Protein AF-A0A2A4RXQ5-F1 (afdb_monomer)

Mean predicted aligned error: 6.88 Å

Nearest PDB structures (foldseek):
  1wxf-assembly1_A  TM=5.936E-01  e=4.152E-01  Escherichia coli
  6wxx-assembly2_C  TM=5.477E-01  e=9.163E-01  Treponema succinifaciens DSM 2489
  5wp0-assembly1_A  TM=6.480E-01  e=1.117E+00  Aliivibrio fischeri ES114
  6xl1-assembly1_B  TM=5.651E-01  e=2.022E+00  Treponema succinifaciens DSM 2489
  5wp0-assembly1_B  TM=4.027E-01  e=8.030E-01  Aliivibrio fischeri ES114

Foldseek 3Di:
DFQCLLVVCVVVVVVDDDDDDDDDDDDDAPDWDQDPVRATEGEDEDELADAQVRLQVLLVSQNVCSVVCVVVVHRGYAYAYEHQAAPCHPVDDRDHPNNVVRHDPPRRYAHQQRRQCVVVVHSCRSVVVVVVVVVVCVVCVVVVVVVVPPD

Sequence (151 aa):
MRSLTTSELGLILPGVGSPGPREQIQEKDDVFFTSVEGIENHVEIKTPKPNYDQARSSKRRILRIHAVRHAAGVNQLEVFVGMPYNPNGLLGEYQWPTTKYFLDLGRDIKVGREFWNHIGNSADTYDEILECFMTVASNRRSELVALLGGV

pLDDT: mean 87.16, std 12.58, range [35.56, 98.06]

Solvent-accessible surface area (backbone atoms only — not comparable to full-atom values): 8933 Å² total; per-residue (Å²): 130,83,56,62,67,63,56,49,48,65,65,49,57,80,73,56,74,80,85,71,91,85,78,93,82,86,85,81,64,76,43,74,51,66,46,98,88,66,34,38,37,42,27,43,74,47,71,67,78,55,50,58,69,55,29,48,48,51,40,49,50,39,53,49,51,52,53,54,40,43,76,70,71,51,82,55,60,48,50,33,33,33,16,82,44,48,88,57,53,92,80,49,76,87,72,62,73,45,41,69,79,55,42,50,80,82,63,39,32,30,50,18,55,60,28,38,17,60,78,59,75,33,98,51,41,38,57,58,53,47,49,50,53,51,52,54,49,63,78,39,39,72,60,55,50,52,68,75,52,76,120

Secondary structure (DSSP, 8-state):
---HHHHHHHHHGGG--S-----------SEEEE-TTS-EEEEEE--SS--HHHHHHHHHHHHHHHHHHHHTT---EEEEEEESS-TTGGGS----TTGGGT--BTTTEEETHHHHHHHHTSSSHHHHHHHHHHHHHHHTHHHHHHHHT--

Radius of gyration: 19.14 Å; Cα contacts (8 Å, |Δi|>4): 155; chains: 1; bounding box: 55×28×56 Å

Structure (mmCIF, N/CA/C/O backbone):
data_AF-A0A2A4RXQ5-F1
#
_entry.id   AF-A0A2A4RXQ5-F1
#
loop_
_atom_site.group_PDB
_atom_site.id
_atom_site.type_symbol
_atom_site.label_atom_id
_atom_site.label_alt_id
_atom_site.label_comp_id
_atom_site.label_asym_id
_atom_site.label_entity_id
_atom_site.label_seq_id
_atom_site.pdbx_PDB_ins_code
_atom_site.Cartn_x
_atom_site.Cartn_y
_atom_site.Cartn_z
_atom_site.occupancy
_atom_site.B_iso_or_equiv
_atom_site.auth_seq_id
_atom_site.auth_comp_id
_atom_site.auth_asym_id
_atom_site.auth_atom_id
_atom_site.pdbx_PDB_model_num
ATOM 1 N N . MET A 1 1 ? -18.816 -2.272 -0.591 1.00 35.56 1 MET A N 1
ATOM 2 C CA . MET A 1 1 ? -18.428 -3.430 0.244 1.00 35.56 1 MET A CA 1
ATOM 3 C C . MET A 1 1 ? -17.930 -2.858 1.56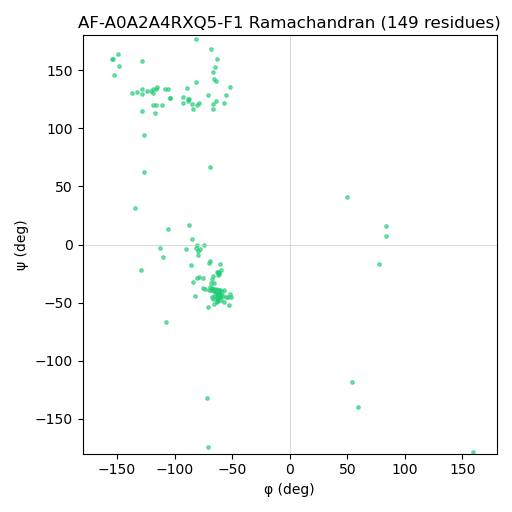7 1.00 35.56 1 MET A C 1
ATOM 5 O O . MET A 1 1 ? -17.022 -2.044 1.524 1.00 35.56 1 MET A O 1
ATOM 9 N N . ARG A 1 2 ? -18.586 -3.107 2.712 1.00 37.75 2 ARG A N 1
ATOM 10 C CA . ARG A 1 2 ? -18.109 -2.561 4.002 1.00 37.75 2 ARG A CA 1
ATOM 11 C C . ARG A 1 2 ? -16.770 -3.225 4.327 1.00 37.75 2 ARG A C 1
ATOM 13 O O . ARG A 1 2 ? -16.730 -4.449 4.411 1.00 37.75 2 ARG A O 1
ATOM 20 N N . SER A 1 3 ? -15.704 -2.442 4.477 1.00 43.25 3 SER A N 1
ATOM 21 C CA . SER A 1 3 ? -14.417 -2.957 4.948 1.00 43.25 3 SER A CA 1
ATOM 22 C C . SER A 1 3 ? -14.619 -3.621 6.316 1.00 43.25 3 SER A C 1
ATOM 24 O O . SER A 1 3 ? -15.153 -3.008 7.245 1.00 43.25 3 SER A O 1
ATOM 26 N N . LEU A 1 4 ? -14.274 -4.907 6.413 1.00 51.97 4 LEU A N 1
ATOM 27 C CA . LEU A 1 4 ? -14.547 -5.767 7.571 1.00 51.97 4 LEU A CA 1
ATOM 28 C C . LEU A 1 4 ? -13.909 -5.245 8.872 1.00 51.97 4 LEU A C 1
ATOM 30 O O . LEU A 1 4 ? -14.437 -5.526 9.943 1.00 51.97 4 LEU A O 1
ATOM 34 N N . THR A 1 5 ? -12.867 -4.410 8.808 1.00 56.06 5 THR A N 1
ATOM 35 C CA . THR A 1 5 ? -12.224 -3.805 9.990 1.00 56.06 5 THR A CA 1
ATOM 36 C C . THR A 1 5 ? -13.136 -2.840 10.751 1.00 56.06 5 THR A C 1
ATOM 38 O O . THR A 1 5 ? -13.081 -2.788 11.979 1.00 56.06 5 THR A O 1
ATOM 41 N N . THR A 1 6 ? -14.040 -2.119 10.080 1.00 55.81 6 THR A N 1
ATOM 42 C CA . THR A 1 6 ? -15.039 -1.282 10.774 1.00 55.81 6 THR A CA 1
ATOM 43 C C . THR A 1 6 ? -16.074 -2.142 11.502 1.00 55.81 6 THR A C 1
ATOM 45 O O . THR A 1 6 ? -16.506 -1.806 12.603 1.00 55.81 6 THR A O 1
ATOM 48 N N . SER A 1 7 ? -16.455 -3.279 10.915 1.00 61.81 7 SER A N 1
ATOM 49 C CA . SER A 1 7 ? -17.357 -4.240 11.556 1.00 61.81 7 SER A CA 1
ATOM 50 C C . SER A 1 7 ? -16.690 -4.956 12.734 1.00 61.81 7 SER A C 1
ATOM 52 O O . SER A 1 7 ? -17.324 -5.109 13.772 1.00 61.81 7 SER A O 1
ATOM 54 N N . GLU A 1 8 ? -15.411 -5.318 12.618 1.00 64.81 8 GLU A N 1
ATOM 55 C CA . GLU A 1 8 ? -14.612 -5.900 13.705 1.00 64.81 8 GLU A CA 1
ATOM 56 C C . GLU A 1 8 ? -14.446 -4.923 14.880 1.00 64.81 8 GLU A C 1
ATOM 58 O O . GLU A 1 8 ? -14.648 -5.312 16.029 1.00 64.81 8 GLU A O 1
ATOM 63 N N . LEU A 1 9 ? -14.173 -3.636 14.622 1.00 66.00 9 LEU A N 1
ATOM 64 C CA . LEU A 1 9 ? -14.164 -2.613 15.676 1.00 66.00 9 LEU A CA 1
ATOM 65 C C . LEU A 1 9 ? -15.524 -2.516 16.381 1.00 66.00 9 LEU A C 1
ATOM 67 O O . LEU A 1 9 ? -15.571 -2.456 17.608 1.00 66.00 9 LEU A O 1
ATOM 71 N N . GLY A 1 10 ? -16.625 -2.584 15.629 1.00 65.38 10 GLY A N 1
ATOM 72 C CA . GLY A 1 10 ? -17.977 -2.633 16.187 1.00 65.38 10 GLY A CA 1
ATOM 73 C C . GLY A 1 10 ? -18.254 -3.855 17.076 1.00 65.38 10 GLY A C 1
ATOM 74 O O . GLY A 1 10 ? -19.115 -3.770 17.947 1.00 65.38 10 GLY A O 1
ATOM 75 N N . LEU A 1 11 ? -17.524 -4.963 16.902 1.00 68.00 11 LEU A N 1
ATOM 76 C CA . LEU A 1 11 ? -17.601 -6.148 17.770 1.00 68.00 11 LEU A CA 1
ATOM 77 C C . LEU A 1 11 ? -16.722 -6.021 19.021 1.00 68.00 11 LEU A C 1
ATOM 79 O O . LEU A 1 11 ? -17.069 -6.557 20.071 1.00 68.00 11 LEU A O 1
ATOM 83 N N . ILE A 1 12 ? -15.591 -5.321 18.918 1.00 70.88 12 ILE A N 1
ATOM 84 C CA . ILE A 1 12 ? -14.617 -5.183 20.009 1.00 70.88 12 ILE A CA 1
ATOM 85 C C . ILE A 1 12 ? -15.030 -4.077 20.985 1.00 70.88 12 ILE A C 1
ATOM 87 O O . ILE A 1 12 ? -14.972 -4.275 22.197 1.00 70.88 12 ILE A O 1
ATOM 91 N N . LEU A 1 13 ? -15.469 -2.922 20.473 1.00 70.69 13 LEU A N 1
ATOM 92 C CA . LEU A 1 13 ? -15.783 -1.737 21.278 1.00 70.69 13 LEU A CA 1
ATOM 93 C C . LEU A 1 13 ? -16.844 -1.974 22.375 1.00 70.69 13 LEU A C 1
ATOM 95 O O . LEU A 1 13 ? -16.634 -1.470 23.478 1.00 70.69 13 LEU A O 1
ATOM 99 N N . PRO A 1 14 ? -17.922 -2.759 22.161 1.00 72.56 14 PRO A N 1
ATOM 100 C CA . PRO A 1 14 ? -18.907 -3.047 23.209 1.00 72.56 14 PRO A CA 1
ATOM 101 C C . PRO A 1 14 ? -18.349 -3.821 24.412 1.00 72.56 14 PRO A C 1
ATOM 103 O O . PRO A 1 14 ? -18.930 -3.760 25.492 1.00 72.56 14 PRO A O 1
ATOM 106 N N . GLY A 1 15 ? -17.250 -4.565 24.234 1.00 67.81 15 GLY A N 1
ATOM 107 C CA . GLY A 1 15 ? -16.602 -5.346 25.294 1.00 67.81 15 GLY A CA 1
ATOM 108 C C . GLY A 1 15 ? -15.521 -4.582 26.063 1.00 67.81 15 GLY A C 1
ATOM 109 O O . GLY A 1 15 ? -14.948 -5.119 27.012 1.00 67.81 15 GLY A O 1
ATOM 110 N N . VAL A 1 16 ? -15.213 -3.346 25.662 1.00 73.44 16 VAL A N 1
ATOM 111 C CA . VAL A 1 16 ? -14.223 -2.514 26.348 1.00 73.44 16 VAL A CA 1
ATOM 112 C C . VAL A 1 16 ? -14.872 -1.911 27.594 1.00 73.44 16 VAL A C 1
ATOM 114 O O . VAL A 1 16 ? -15.884 -1.226 27.502 1.00 73.44 16 VAL A O 1
ATOM 117 N N . GLY A 1 17 ? -14.287 -2.181 28.765 1.00 73.69 17 GLY A N 1
ATOM 118 C CA . GLY A 1 17 ? -14.681 -1.557 30.030 1.00 73.69 17 GLY A CA 1
ATOM 119 C C . GLY A 1 17 ? -14.259 -0.083 30.099 1.00 73.69 17 GLY A C 1
ATOM 120 O O . GLY A 1 17 ? -14.460 0.696 29.172 1.00 73.69 17 GLY A O 1
ATOM 121 N N . SER A 1 18 ? -13.634 0.328 31.202 1.00 74.56 18 SER A N 1
ATOM 122 C CA . SER A 1 18 ? -13.115 1.695 31.317 1.00 74.56 18 SER A CA 1
ATOM 123 C C . SER A 1 18 ? -11.972 1.951 30.320 1.00 74.56 18 SER A C 1
ATOM 125 O O . SER A 1 18 ? -11.134 1.066 30.126 1.00 74.56 18 SER A O 1
ATOM 127 N N . PRO A 1 19 ? -11.877 3.155 29.721 1.00 72.19 19 PRO A N 1
ATOM 128 C CA . PRO A 1 19 ? -10.750 3.509 28.866 1.00 72.19 19 PRO A CA 1
ATOM 129 C C . PRO A 1 19 ? -9.426 3.336 29.618 1.00 72.19 19 PRO A C 1
ATOM 131 O O . PRO A 1 19 ? -9.262 3.859 30.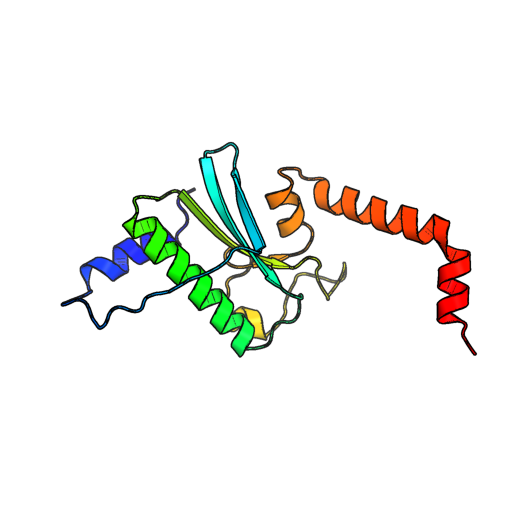721 1.00 72.19 19 PRO A O 1
ATOM 134 N N . GLY A 1 20 ? -8.484 2.609 29.015 1.00 75.44 20 GLY A N 1
ATOM 135 C CA . GLY A 1 20 ? -7.107 2.540 29.499 1.00 75.44 20 GLY A CA 1
ATOM 136 C C . GLY A 1 20 ? -6.339 3.854 29.279 1.00 75.44 20 GLY A C 1
ATOM 137 O O . GLY A 1 20 ? -6.909 4.850 28.820 1.00 75.44 20 GLY A O 1
ATOM 138 N N . PRO A 1 21 ? -5.026 3.867 29.576 1.00 79.00 21 PRO A N 1
ATOM 139 C CA . PRO A 1 21 ? -4.158 5.002 29.280 1.00 79.00 21 PRO A CA 1
ATOM 140 C C . PRO A 1 21 ? -4.270 5.437 27.813 1.00 79.00 21 PRO A C 1
ATOM 142 O O . PRO A 1 21 ? -4.270 4.602 26.907 1.00 79.00 21 PRO A O 1
ATOM 145 N N . ARG A 1 22 ? -4.360 6.750 27.579 1.00 80.19 22 ARG A N 1
ATOM 146 C CA . ARG A 1 22 ? -4.381 7.325 26.229 1.00 80.19 22 ARG A CA 1
ATOM 147 C C . ARG A 1 22 ? -2.959 7.606 25.764 1.00 80.19 22 ARG A C 1
ATOM 149 O O . ARG A 1 22 ? -2.174 8.202 26.494 1.00 80.19 22 ARG A O 1
ATOM 156 N N . GLU A 1 23 ? -2.667 7.224 24.530 1.00 81.56 23 GLU A N 1
ATOM 157 C CA . GLU A 1 23 ? -1.430 7.560 23.831 1.00 81.56 23 GLU A CA 1
ATOM 158 C C . GLU A 1 23 ? -1.749 8.627 22.776 1.00 81.56 23 GLU A C 1
ATO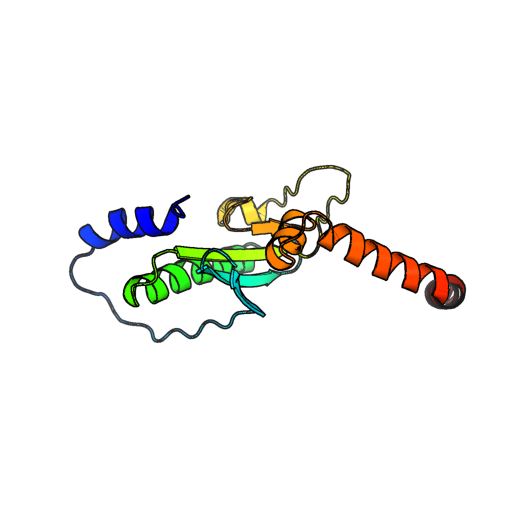M 160 O O . GLU A 1 23 ? -2.736 8.500 22.048 1.00 81.56 23 GLU A O 1
ATOM 165 N N . GLN A 1 24 ? -0.938 9.686 22.691 1.00 81.81 24 GLN A N 1
ATOM 166 C CA . GLN A 1 24 ? -0.957 10.547 21.510 1.00 81.81 24 GLN A CA 1
ATOM 167 C C . GLN A 1 24 ? -0.133 9.877 20.421 1.00 81.81 24 GLN A C 1
ATOM 169 O O . GLN A 1 24 ? 1.054 9.620 20.603 1.00 81.81 24 GLN A O 1
ATOM 174 N N . ILE A 1 25 ? -0.779 9.591 19.298 1.00 81.75 25 ILE A N 1
ATOM 175 C CA . ILE A 1 25 ? -0.174 8.876 18.183 1.00 81.75 25 ILE A CA 1
ATOM 176 C C . ILE A 1 25 ? -0.200 9.803 16.976 1.00 81.75 25 ILE A C 1
ATOM 178 O O . ILE A 1 25 ? -1.229 10.408 16.674 1.00 81.75 25 ILE A O 1
ATOM 182 N N . GLN A 1 26 ? 0.924 9.882 16.275 1.00 85.38 26 GLN A N 1
ATOM 183 C CA . GLN A 1 26 ?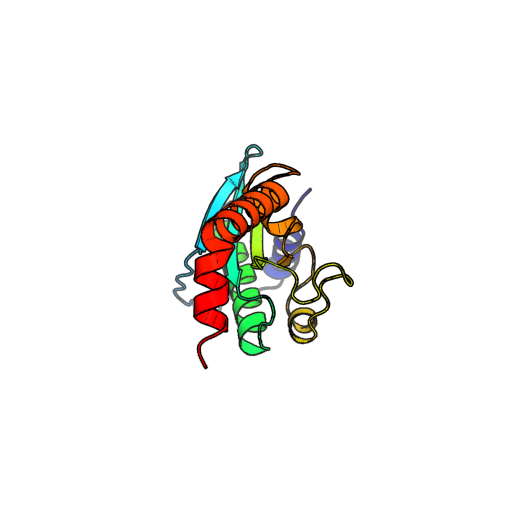 1.010 10.505 14.965 1.00 85.38 26 GLN A CA 1
ATOM 184 C C . GLN A 1 26 ? 1.451 9.440 13.963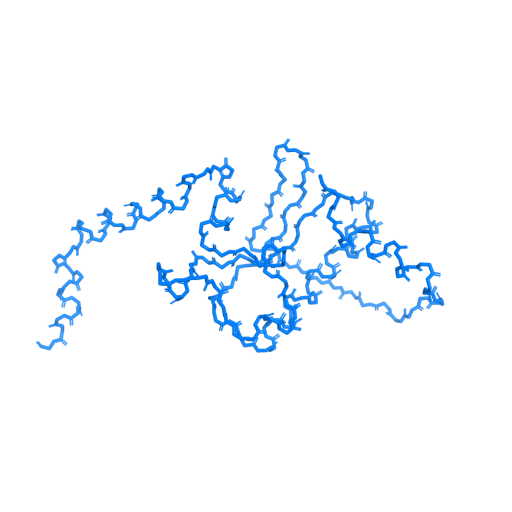 1.00 85.38 26 GLN A C 1
ATOM 186 O O . GLN A 1 26 ? 2.519 8.854 14.110 1.00 85.38 26 GLN A O 1
ATOM 191 N N . GLU A 1 27 ? 0.619 9.192 12.956 1.00 88.56 27 GLU A N 1
ATOM 192 C CA . GLU A 1 27 ? 0.939 8.326 11.822 1.00 88.56 27 GLU A CA 1
ATOM 193 C C . GLU A 1 27 ? 0.961 9.205 10.567 1.00 88.56 27 GLU A C 1
ATOM 195 O O . GLU A 1 27 ? 0.087 10.055 10.386 1.00 88.56 27 GLU A O 1
ATOM 200 N N . LYS A 1 28 ? 1.972 9.031 9.714 1.00 90.50 28 LYS A N 1
ATOM 201 C CA . LYS A 1 28 ? 2.087 9.738 8.433 1.00 90.50 28 LYS A CA 1
ATOM 202 C C . LYS A 1 28 ? 1.833 8.757 7.298 1.00 90.50 28 LYS A C 1
ATOM 204 O O . LYS A 1 28 ? 2.366 7.648 7.331 1.00 90.50 28 LYS A O 1
ATOM 209 N N . ASP A 1 29 ? 1.017 9.149 6.328 1.00 95.56 29 ASP A N 1
ATOM 210 C CA . ASP A 1 29 ? 0.825 8.418 5.075 1.00 95.56 29 ASP A CA 1
ATOM 211 C C . ASP A 1 29 ? 1.942 8.739 4.080 1.00 95.56 29 ASP A C 1
ATOM 213 O O . ASP A 1 29 ? 2.356 9.895 3.951 1.00 95.56 29 ASP A O 1
ATOM 217 N N . ASP A 1 30 ? 2.406 7.715 3.364 1.00 97.50 30 ASP A N 1
ATOM 218 C CA . ASP A 1 30 ? 3.233 7.917 2.173 1.00 97.50 30 ASP A CA 1
ATOM 219 C C . ASP A 1 30 ? 2.352 8.384 1.012 1.00 97.50 30 ASP A C 1
ATOM 221 O O . ASP A 1 30 ? 2.745 9.257 0.239 1.00 97.50 30 ASP A O 1
ATOM 225 N N . VAL A 1 31 ? 1.132 7.840 0.929 1.00 96.94 31 VAL A N 1
ATOM 226 C CA . VAL A 1 31 ? 0.093 8.276 -0.006 1.00 96.94 31 VAL A CA 1
ATOM 227 C C . VAL A 1 31 ? -1.247 8.340 0.720 1.00 96.94 31 VAL A C 1
ATOM 229 O O . VAL A 1 31 ? -1.652 7.383 1.379 1.00 96.94 31 VAL A O 1
ATOM 232 N N . PHE A 1 32 ? -1.941 9.465 0.562 1.00 96.94 32 PHE A N 1
ATOM 233 C CA . PHE A 1 32 ? -3.321 9.646 0.993 1.00 96.94 32 PHE A CA 1
ATOM 234 C C . PHE A 1 32 ? -4.149 10.188 -0.168 1.00 96.94 32 PHE A C 1
ATOM 236 O O . PHE A 1 32 ? -3.730 11.137 -0.834 1.00 96.94 32 PHE A O 1
ATOM 243 N N . PHE A 1 33 ? -5.321 9.604 -0.399 1.00 96.62 33 PHE A N 1
ATOM 244 C CA . PHE A 1 33 ? -6.286 10.108 -1.374 1.00 96.62 33 PHE A CA 1
ATOM 245 C C . PHE A 1 33 ? -7.709 9.678 -1.016 1.00 96.62 33 PHE A C 1
ATOM 247 O O . PHE A 1 33 ? -7.919 8.705 -0.296 1.00 96.62 33 PHE A O 1
ATOM 254 N N . THR A 1 34 ? -8.695 10.389 -1.555 1.00 96.44 34 THR A N 1
ATOM 255 C CA . THR A 1 34 ? -10.097 9.966 -1.528 1.00 96.44 34 THR A CA 1
ATOM 256 C C . THR A 1 34 ? -10.459 9.447 -2.914 1.00 96.44 34 THR A C 1
ATOM 258 O O . THR A 1 34 ? -10.230 10.147 -3.902 1.00 96.44 34 THR A O 1
ATOM 261 N N . SER A 1 35 ? -10.984 8.223 -3.000 1.00 95.56 35 SER A N 1
ATOM 262 C CA . SER A 1 35 ? -11.413 7.644 -4.276 1.00 95.56 35 SER A CA 1
ATOM 263 C C . SER A 1 35 ? -12.639 8.375 -4.835 1.00 95.56 35 SER A C 1
ATOM 265 O O . SER A 1 35 ? -13.298 9.149 -4.134 1.00 95.56 35 SER A O 1
ATOM 267 N N . VAL A 1 36 ? -12.982 8.108 -6.096 1.00 94.38 36 VAL A N 1
ATOM 268 C CA . VAL A 1 36 ? -14.175 8.693 -6.733 1.00 94.38 36 VAL A CA 1
ATOM 269 C C . VAL A 1 36 ? -15.478 8.269 -6.042 1.00 94.38 36 VAL A C 1
ATOM 271 O O . VAL A 1 36 ? -16.464 8.998 -6.081 1.00 94.38 36 VAL A O 1
ATOM 274 N N . GLU A 1 37 ? -15.472 7.131 -5.346 1.00 94.00 37 GLU A N 1
ATOM 275 C CA . GLU A 1 37 ? -16.566 6.633 -4.506 1.00 94.00 37 GLU A CA 1
ATOM 276 C C . GLU A 1 37 ? -16.606 7.278 -3.109 1.00 94.00 37 GLU A C 1
ATOM 278 O O . GLU A 1 37 ? -17.482 6.950 -2.310 1.00 94.00 37 GLU A O 1
ATOM 283 N N . GLY A 1 38 ? -15.674 8.182 -2.793 1.00 95.00 38 GLY A N 1
ATOM 284 C CA . GLY A 1 38 ? -15.596 8.849 -1.493 1.00 95.00 38 GLY A CA 1
ATOM 285 C C . GLY A 1 38 ? -14.873 8.045 -0.407 1.00 95.00 38 GLY A C 1
ATOM 286 O O . GLY A 1 38 ? -15.018 8.366 0.772 1.00 95.00 38 GLY A O 1
ATOM 287 N N . ILE A 1 39 ? -14.106 7.011 -0.770 1.00 95.50 39 ILE A N 1
ATOM 288 C CA . ILE A 1 39 ? -13.394 6.153 0.189 1.00 95.50 39 ILE A CA 1
ATOM 289 C C . ILE A 1 39 ? -12.024 6.762 0.504 1.00 95.50 39 ILE A C 1
ATOM 291 O O . ILE A 1 39 ? -11.228 7.010 -0.403 1.00 95.50 39 ILE A O 1
ATOM 295 N N . GLU A 1 40 ? -11.722 6.985 1.785 1.00 96.75 40 GLU A N 1
ATOM 296 C CA . GLU A 1 40 ? -10.382 7.416 2.207 1.00 96.75 40 GLU A CA 1
ATOM 297 C C . GLU A 1 40 ? -9.379 6.270 2.062 1.00 96.75 40 GLU A C 1
ATOM 299 O O . GLU A 1 40 ? -9.602 5.176 2.569 1.00 96.75 40 GLU A O 1
ATOM 304 N N . ASN A 1 41 ? -8.258 6.516 1.396 1.00 97.12 41 ASN A N 1
ATOM 305 C CA . ASN A 1 41 ? -7.193 5.544 1.192 1.00 97.12 41 ASN A CA 1
ATOM 306 C C . ASN A 1 41 ? -5.927 6.026 1.900 1.00 97.12 41 ASN A C 1
ATOM 308 O O . ASN A 1 41 ? -5.402 7.092 1.581 1.00 97.12 41 ASN A O 1
ATOM 312 N N . HIS A 1 42 ? -5.439 5.228 2.845 1.00 97.56 42 HIS A N 1
ATOM 313 C CA . HIS A 1 42 ? -4.256 5.501 3.658 1.00 97.56 42 HIS A CA 1
ATOM 314 C C . HIS A 1 42 ? -3.184 4.448 3.383 1.00 97.56 42 HIS A C 1
ATOM 316 O O . HIS A 1 42 ? -3.357 3.274 3.725 1.00 97.56 42 HIS A O 1
ATOM 322 N N . VAL A 1 43 ? -2.066 4.856 2.785 1.00 98.06 43 VAL A N 1
ATOM 323 C CA . VAL A 1 43 ? -1.059 3.918 2.281 1.00 98.06 43 VAL A CA 1
ATOM 324 C C . VAL A 1 43 ? 0.297 4.138 2.938 1.00 98.06 43 VAL A C 1
ATOM 326 O O . VAL A 1 43 ? 0.819 5.254 2.986 1.00 98.06 43 VAL A O 1
ATOM 329 N N . GLU A 1 44 ? 0.892 3.038 3.396 1.00 97.94 44 GLU A N 1
ATOM 330 C CA . GLU A 1 44 ? 2.321 2.939 3.709 1.00 97.94 44 GLU A CA 1
ATOM 331 C C . GLU A 1 44 ? 3.023 2.158 2.590 1.00 97.94 44 GLU A C 1
ATOM 333 O O . GLU A 1 44 ? 2.621 1.039 2.274 1.00 97.94 44 GLU A O 1
ATOM 338 N N . ILE A 1 45 ? 4.077 2.707 1.992 1.00 97.31 45 ILE A N 1
ATOM 339 C CA . ILE A 1 45 ? 4.857 2.019 0.962 1.00 97.31 45 ILE A CA 1
ATOM 340 C C . ILE A 1 45 ? 6.028 1.290 1.624 1.00 97.31 45 ILE A C 1
ATOM 342 O O . ILE A 1 45 ? 6.834 1.871 2.354 1.00 97.31 45 ILE A O 1
ATOM 346 N N . LYS A 1 46 ? 6.157 -0.010 1.344 1.00 94.62 46 LYS A N 1
ATOM 347 C CA . LYS A 1 46 ? 7.255 -0.846 1.849 1.00 94.62 46 LYS A CA 1
ATOM 348 C C . LYS A 1 46 ? 7.956 -1.608 0.739 1.00 94.62 46 LYS A C 1
ATOM 350 O O . LYS A 1 46 ? 7.404 -1.887 -0.323 1.00 94.62 46 LYS A O 1
ATOM 355 N N . THR A 1 47 ? 9.197 -1.998 1.022 1.00 92.31 47 THR A N 1
ATOM 356 C CA . THR A 1 47 ? 9.895 -2.975 0.190 1.00 92.31 47 THR A CA 1
ATOM 357 C C . THR A 1 47 ? 9.192 -4.337 0.273 1.00 92.31 47 THR A C 1
ATOM 359 O O . THR A 1 47 ? 8.585 -4.656 1.299 1.00 92.31 47 THR A O 1
ATOM 362 N N . PRO A 1 48 ? 9.285 -5.189 -0.764 1.00 90.00 48 PRO A N 1
ATOM 363 C CA . PRO A 1 48 ? 8.437 -6.379 -0.837 1.00 90.00 48 PRO A CA 1
ATOM 364 C C . PRO A 1 48 ? 8.815 -7.525 0.107 1.00 90.00 48 PRO A C 1
ATOM 366 O O . PRO A 1 48 ? 8.180 -8.572 0.090 1.00 90.00 48 PRO A O 1
ATOM 369 N N . LYS A 1 49 ? 9.870 -7.386 0.910 1.00 91.81 49 LYS A N 1
ATOM 370 C CA . LYS A 1 49 ? 10.362 -8.441 1.808 1.00 91.81 49 LYS A CA 1
ATOM 371 C C . LYS A 1 49 ? 10.479 -7.916 3.242 1.00 91.81 49 LYS A C 1
ATOM 373 O O . LYS A 1 49 ? 11.594 -7.851 3.762 1.00 91.81 49 LYS A O 1
ATOM 378 N N . PRO A 1 50 ? 9.371 -7.496 3.881 1.00 91.81 50 PRO A N 1
ATOM 379 C CA . PRO A 1 50 ? 9.438 -6.964 5.234 1.00 91.81 50 PRO A CA 1
ATOM 380 C C . PRO A 1 50 ? 9.851 -8.056 6.226 1.00 91.81 50 PRO A C 1
ATOM 382 O O . PRO A 1 50 ? 9.518 -9.232 6.057 1.00 91.81 50 PRO A O 1
ATOM 385 N N . ASN A 1 51 ? 10.560 -7.680 7.285 1.00 93.81 51 ASN A N 1
ATOM 386 C CA . ASN A 1 51 ? 10.806 -8.567 8.423 1.00 93.81 51 ASN A CA 1
ATOM 387 C C . ASN A 1 51 ? 9.595 -8.591 9.388 1.00 93.81 51 ASN A C 1
ATOM 389 O O . ASN A 1 51 ? 8.604 -7.888 9.177 1.00 93.81 51 ASN A O 1
ATOM 393 N N . TYR A 1 52 ? 9.661 -9.413 10.443 1.00 93.31 52 TYR A N 1
ATOM 394 C CA . TYR A 1 52 ? 8.573 -9.546 11.425 1.00 93.31 52 TYR A CA 1
ATOM 395 C C . TYR A 1 52 ? 8.210 -8.222 12.107 1.00 93.31 52 TYR A C 1
ATOM 397 O O . TYR A 1 52 ? 7.026 -7.907 12.230 1.00 93.31 52 TYR A O 1
ATOM 405 N N . ASP A 1 53 ? 9.203 -7.436 12.524 1.00 94.50 53 ASP A N 1
ATOM 406 C CA . ASP A 1 53 ? 8.966 -6.169 13.220 1.00 94.50 53 ASP A CA 1
ATOM 407 C C . ASP A 1 53 ? 8.295 -5.145 12.307 1.00 94.50 53 ASP A C 1
ATOM 409 O O . ASP A 1 53 ? 7.358 -4.462 12.720 1.00 94.50 53 ASP A O 1
ATOM 413 N N . GLN A 1 54 ? 8.711 -5.090 11.041 1.00 94.62 54 GLN A N 1
ATOM 414 C CA . GLN A 1 54 ? 8.096 -4.244 10.024 1.00 94.62 54 GLN A CA 1
ATOM 415 C C . GLN A 1 54 ? 6.643 -4.650 9.767 1.00 94.62 54 GLN A C 1
ATOM 417 O O . GLN A 1 54 ? 5.764 -3.797 9.832 1.00 94.62 54 GLN A O 1
ATOM 422 N N . ALA A 1 55 ? 6.365 -5.941 9.556 1.00 93.50 55 ALA A N 1
ATOM 423 C CA . ALA A 1 55 ? 5.001 -6.421 9.329 1.00 93.50 55 ALA A CA 1
ATOM 424 C C . ALA A 1 55 ? 4.086 -6.158 10.542 1.00 93.50 55 ALA A C 1
ATOM 426 O O . ALA A 1 55 ? 2.958 -5.683 10.392 1.00 93.50 55 ALA A O 1
ATOM 427 N N . ARG A 1 56 ? 4.596 -6.381 11.760 1.00 94.31 56 ARG A N 1
ATOM 428 C CA . ARG A 1 56 ? 3.883 -6.072 13.007 1.00 94.31 56 ARG A CA 1
ATOM 429 C C . ARG A 1 56 ? 3.619 -4.574 13.161 1.00 94.31 56 ARG A C 1
ATOM 431 O O . ARG A 1 56 ? 2.540 -4.185 13.612 1.00 94.31 56 ARG A O 1
ATOM 438 N N . SER A 1 57 ? 4.600 -3.738 12.823 1.00 94.88 57 SER A N 1
ATOM 439 C CA . SER A 1 57 ? 4.467 -2.281 12.855 1.00 94.88 57 SER A CA 1
ATOM 440 C C . SER A 1 57 ? 3.390 -1.808 11.881 1.00 94.88 57 SER A C 1
ATOM 442 O O . SER A 1 57 ? 2.499 -1.063 12.285 1.00 94.88 57 SER A O 1
ATOM 444 N N . SER A 1 58 ? 3.405 -2.302 10.641 1.00 95.50 58 SER A N 1
ATOM 445 C CA . SER A 1 58 ? 2.400 -1.956 9.634 1.00 95.50 58 SER A CA 1
ATOM 446 C C . SER A 1 58 ? 0.991 -2.374 10.057 1.00 95.50 58 SER A C 1
ATOM 448 O O . SER A 1 58 ? 0.064 -1.573 9.965 1.00 95.50 58 SER A O 1
ATOM 450 N N . LYS A 1 59 ? 0.811 -3.573 10.634 1.00 94.50 59 LYS A N 1
ATOM 451 C CA . LYS A 1 59 ? -0.506 -3.984 11.154 1.00 94.50 59 LYS A CA 1
ATOM 452 C C . LYS A 1 59 ? -0.993 -3.065 12.275 1.00 94.50 59 LYS A C 1
ATOM 454 O O . LYS A 1 59 ? -2.163 -2.693 12.312 1.00 94.50 59 LYS A O 1
ATOM 459 N N . ARG A 1 60 ? -0.099 -2.656 13.181 1.00 93.81 60 ARG A N 1
ATOM 460 C CA . ARG 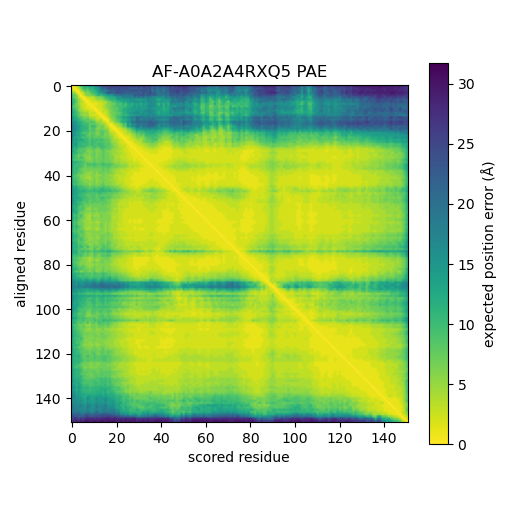A 1 60 ? -0.431 -1.710 14.257 1.00 93.81 60 ARG A CA 1
ATOM 461 C C . ARG A 1 60 ? -0.870 -0.358 13.700 1.00 93.81 60 ARG A C 1
ATOM 463 O O . ARG A 1 60 ? -1.857 0.191 14.181 1.00 93.81 60 ARG A O 1
ATOM 470 N N . ARG A 1 61 ? -0.167 0.148 12.687 1.00 95.12 61 ARG A N 1
ATOM 471 C CA . ARG A 1 61 ? -0.516 1.383 11.978 1.00 95.12 61 ARG A CA 1
ATOM 472 C C . ARG A 1 61 ? -1.899 1.286 11.329 1.00 95.12 61 ARG A C 1
ATOM 474 O O . ARG A 1 61 ? -2.726 2.162 11.565 1.00 95.12 61 ARG A O 1
ATOM 481 N N . ILE A 1 62 ? -2.180 0.196 10.607 1.00 94.81 62 ILE A N 1
ATOM 482 C CA . ILE A 1 62 ? -3.498 -0.080 10.003 1.00 94.81 62 ILE A CA 1
ATOM 483 C C . ILE A 1 62 ? -4.610 0.026 11.055 1.00 94.81 62 ILE A C 1
ATOM 485 O O . ILE A 1 62 ? -5.563 0.788 10.894 1.00 94.81 62 ILE A O 1
ATOM 489 N N . LEU A 1 63 ? -4.456 -0.681 12.178 1.00 91.81 63 LEU A N 1
ATOM 490 C CA . LEU A 1 63 ? -5.445 -0.685 13.259 1.00 91.81 63 LEU A CA 1
ATOM 491 C C . LEU A 1 63 ? -5.605 0.690 13.923 1.00 91.81 63 LEU A C 1
ATOM 493 O O . LEU A 1 63 ? -6.725 1.090 14.239 1.00 91.81 63 LEU A O 1
ATOM 497 N N . ARG A 1 64 ? -4.508 1.431 14.121 1.00 91.56 64 ARG A N 1
ATOM 498 C CA . ARG A 1 64 ? -4.531 2.785 14.698 1.00 91.56 64 ARG A CA 1
ATOM 499 C C . ARG A 1 64 ? -5.297 3.766 13.820 1.00 91.56 64 ARG A C 1
ATOM 501 O O . ARG A 1 64 ? -6.138 4.496 14.339 1.00 91.56 64 ARG A O 1
ATOM 508 N N . ILE A 1 65 ? -5.050 3.758 12.510 1.00 93.00 65 ILE A N 1
ATOM 509 C CA . ILE A 1 65 ? -5.768 4.624 11.568 1.00 93.00 65 ILE A CA 1
ATOM 510 C C . ILE A 1 65 ? -7.254 4.273 11.578 1.00 93.00 65 ILE A C 1
ATOM 512 O O . ILE A 1 65 ? -8.078 5.167 11.756 1.00 93.00 65 ILE A O 1
ATOM 516 N N . HIS A 1 66 ? -7.609 2.985 11.508 1.00 90.50 66 HIS A N 1
ATOM 517 C CA . HIS A 1 66 ? -9.006 2.569 11.632 1.00 90.50 66 HIS A CA 1
ATOM 518 C C . HIS A 1 66 ? -9.654 3.064 12.932 1.00 90.50 66 HIS A C 1
ATOM 520 O O . HIS A 1 66 ? -10.751 3.615 12.882 1.00 90.50 66 HIS A O 1
ATOM 526 N N . ALA A 1 67 ? -8.983 2.936 14.080 1.00 86.56 67 ALA A N 1
ATOM 527 C CA . ALA A 1 67 ? -9.515 3.396 15.362 1.00 86.56 67 ALA A CA 1
ATOM 528 C C . ALA A 1 67 ? -9.734 4.921 15.399 1.00 86.56 67 ALA A C 1
ATOM 530 O O . ALA A 1 67 ? -10.802 5.384 15.801 1.00 86.56 67 ALA A O 1
ATOM 531 N N . VAL A 1 68 ? -8.747 5.706 14.952 1.00 88.19 68 VAL A N 1
ATOM 532 C CA . VAL A 1 68 ? -8.814 7.177 14.958 1.00 88.19 68 VAL A CA 1
ATOM 533 C C . VAL A 1 68 ? -9.864 7.692 13.974 1.00 88.19 68 VAL A C 1
ATOM 535 O O . VAL A 1 68 ? -10.663 8.560 14.327 1.00 88.19 68 VAL A O 1
ATOM 538 N N . ARG A 1 69 ? -9.899 7.157 12.749 1.00 89.94 69 ARG A N 1
ATOM 539 C CA . ARG A 1 69 ? -10.860 7.579 11.718 1.00 89.94 69 ARG A CA 1
ATOM 540 C C . ARG A 1 69 ? -12.285 7.167 12.072 1.00 89.94 69 ARG A C 1
ATOM 542 O O . ARG A 1 69 ? -13.196 7.979 11.925 1.00 89.94 69 ARG A O 1
ATOM 549 N N . HIS A 1 70 ? -12.473 5.975 12.639 1.00 85.69 70 HIS A N 1
ATOM 550 C CA . HIS A 1 70 ? -13.780 5.550 13.135 1.00 85.69 70 HIS A CA 1
ATOM 551 C C . HIS A 1 70 ? -14.296 6.468 14.252 1.00 85.69 70 HIS A C 1
ATOM 553 O O . HIS A 1 70 ? -15.445 6.903 14.203 1.00 85.69 70 HIS A O 1
ATOM 559 N N . ALA A 1 71 ? -13.443 6.849 15.211 1.00 84.38 71 ALA A N 1
ATOM 560 C CA . ALA A 1 71 ? -13.804 7.812 16.256 1.00 84.38 71 ALA A CA 1
ATOM 561 C C . ALA A 1 71 ? -14.159 9.207 15.699 1.00 84.38 71 ALA A C 1
ATOM 563 O O . ALA A 1 71 ? -14.938 9.934 16.312 1.00 84.38 71 ALA A O 1
ATOM 564 N N . ALA A 1 72 ? -13.626 9.566 14.526 1.00 88.69 72 ALA A N 1
ATOM 565 C CA . ALA A 1 72 ? -13.966 10.785 13.794 1.00 88.69 72 ALA A CA 1
ATOM 566 C C . ALA A 1 72 ? -15.215 10.647 12.893 1.00 88.69 72 ALA A C 1
ATOM 568 O O . ALA A 1 72 ? -15.540 11.576 12.157 1.00 88.69 72 ALA A O 1
ATOM 569 N N . GLY A 1 73 ? -15.919 9.508 12.929 1.00 88.75 73 GLY A N 1
ATOM 570 C CA . GLY A 1 73 ? -17.133 9.264 12.143 1.00 88.75 73 GLY A CA 1
ATOM 571 C C . GLY A 1 73 ? -16.892 8.795 10.705 1.00 88.75 73 GLY A C 1
ATOM 572 O O . GLY A 1 73 ? -17.847 8.671 9.936 1.00 88.75 73 GLY A O 1
ATOM 573 N N . VAL A 1 74 ? -15.645 8.500 10.327 1.00 89.31 74 VAL A N 1
ATOM 574 C CA . VAL A 1 74 ? -15.321 7.959 9.003 1.00 89.31 74 VAL A CA 1
ATOM 575 C C . VAL A 1 74 ? -15.507 6.448 9.003 1.00 89.31 74 VAL A C 1
ATOM 577 O O . VAL A 1 74 ? -14.811 5.708 9.696 1.00 89.31 74 VAL A O 1
ATOM 580 N N . ASN A 1 75 ? -16.456 5.989 8.188 1.00 82.50 75 ASN A N 1
ATOM 581 C CA . ASN A 1 75 ? -16.847 4.579 8.104 1.00 82.50 75 ASN A CA 1
ATOM 582 C C . ASN A 1 75 ? -16.485 3.922 6.764 1.00 82.50 75 ASN A C 1
ATOM 584 O O . ASN A 1 75 ? -16.750 2.735 6.578 1.00 82.50 75 ASN A O 1
ATOM 588 N N . GLN A 1 76 ? -15.924 4.686 5.825 1.00 90.06 76 GLN A N 1
ATOM 589 C CA . GLN A 1 76 ? -15.503 4.207 4.511 1.00 90.06 76 GLN A CA 1
ATOM 590 C C . GLN A 1 76 ? -14.045 4.589 4.290 1.00 90.06 76 GLN A C 1
ATOM 592 O O . GLN A 1 76 ? -13.735 5.705 3.880 1.00 90.06 76 GLN A O 1
ATOM 597 N N . LEU A 1 77 ? -13.158 3.655 4.617 1.00 94.19 77 LEU A N 1
ATOM 598 C CA . LEU A 1 77 ? -11.733 3.807 4.390 1.00 94.19 77 LEU A CA 1
ATOM 599 C C . LEU A 1 77 ? -11.063 2.467 4.100 1.00 94.19 77 LEU A C 1
ATOM 601 O O . LEU A 1 77 ? -11.498 1.418 4.589 1.00 94.19 77 LEU A O 1
ATOM 605 N N . GLU A 1 78 ? -9.960 2.545 3.376 1.00 95.00 78 GLU A N 1
ATOM 606 C CA . GLU A 1 78 ? -9.001 1.479 3.156 1.00 95.00 78 GLU A CA 1
ATOM 607 C C . GLU A 1 78 ? -7.642 1.907 3.703 1.00 95.00 78 GLU A C 1
ATOM 609 O O . GLU A 1 78 ? -7.151 3.003 3.433 1.00 95.00 78 GLU A O 1
ATOM 614 N N . VAL A 1 79 ? -7.035 1.038 4.506 1.00 96.50 79 VAL A N 1
ATOM 615 C CA . VAL A 1 79 ? -5.713 1.269 5.084 1.00 96.50 79 VAL A CA 1
ATOM 616 C C . VAL A 1 79 ? -4.868 0.047 4.782 1.00 96.50 79 VAL A C 1
ATOM 618 O O . VAL A 1 79 ? -5.183 -1.046 5.250 1.00 96.50 79 VAL A O 1
ATOM 621 N N . PHE A 1 80 ? -3.817 0.212 3.986 1.00 96.81 80 PHE A N 1
ATOM 622 C CA . PHE A 1 80 ? -3.033 -0.920 3.498 1.00 96.81 80 PHE A CA 1
ATOM 623 C C . PHE A 1 80 ? -1.564 -0.560 3.270 1.00 96.81 80 PHE A C 1
ATOM 625 O O . PHE A 1 80 ? -1.166 0.605 3.200 1.00 96.81 80 PHE A O 1
ATOM 632 N N . VAL A 1 81 ? -0.743 -1.597 3.153 1.00 97.25 81 VAL A N 1
ATOM 633 C CA . VAL A 1 81 ? 0.655 -1.515 2.746 1.00 97.25 81 VAL A CA 1
ATOM 634 C C . VAL A 1 81 ? 0.742 -1.711 1.235 1.00 97.25 81 VAL A C 1
ATOM 636 O O . VAL A 1 81 ? 0.337 -2.749 0.710 1.00 97.25 81 VAL A O 1
ATOM 639 N N . GLY A 1 82 ? 1.292 -0.725 0.533 1.00 96.88 82 GLY A N 1
ATOM 640 C CA . GLY A 1 82 ? 1.624 -0.819 -0.884 1.00 96.88 82 GLY A CA 1
ATOM 641 C C . GLY A 1 82 ? 3.029 -1.385 -1.079 1.00 96.88 82 GLY A C 1
ATOM 642 O O . GLY A 1 82 ? 4.006 -0.850 -0.552 1.00 96.88 82 GLY A O 1
ATOM 643 N N . MET A 1 83 ? 3.157 -2.459 -1.856 1.00 95.56 83 MET A N 1
ATOM 644 C CA . MET A 1 83 ? 4.454 -2.996 -2.276 1.00 95.56 83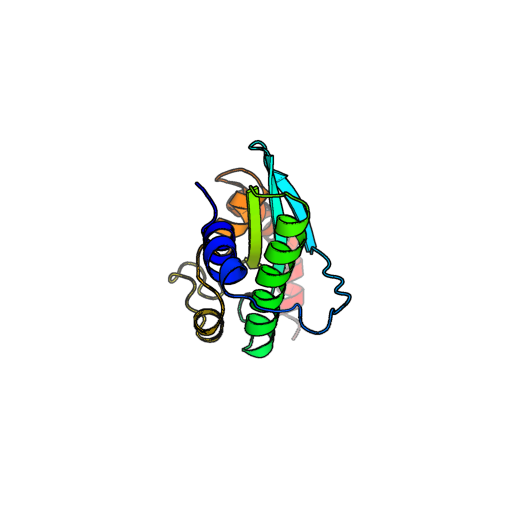 MET A CA 1
ATOM 645 C C . MET A 1 83 ? 4.644 -2.762 -3.777 1.00 95.56 83 MET A C 1
ATOM 647 O O . MET A 1 83 ? 3.863 -3.294 -4.565 1.00 95.56 83 MET A O 1
ATOM 651 N N . PRO A 1 84 ? 5.684 -2.024 -4.212 1.00 94.44 84 PRO A N 1
ATOM 652 C CA . PRO A 1 84 ? 5.807 -1.611 -5.612 1.00 94.44 84 PRO A CA 1
ATOM 653 C C . PRO A 1 84 ? 5.919 -2.753 -6.631 1.00 94.44 84 PRO A C 1
ATOM 655 O O . PRO A 1 84 ? 5.584 -2.558 -7.795 1.00 94.44 84 PRO A O 1
ATOM 658 N N . TYR A 1 85 ? 6.402 -3.932 -6.225 1.00 92.50 85 TYR A N 1
ATOM 659 C CA . TYR A 1 85 ? 6.551 -5.098 -7.097 1.00 92.50 85 TYR A CA 1
ATOM 660 C C . TYR A 1 85 ? 6.497 -6.410 -6.306 1.00 92.50 85 TYR A C 1
ATOM 662 O O . TYR A 1 85 ? 6.747 -6.440 -5.101 1.00 92.50 85 TYR A O 1
ATOM 670 N N . ASN A 1 86 ? 6.206 -7.511 -7.002 1.00 90.94 86 ASN A N 1
ATOM 671 C CA . ASN A 1 86 ? 6.309 -8.861 -6.454 1.00 90.94 86 ASN A CA 1
ATOM 672 C C . ASN A 1 86 ? 7.756 -9.372 -6.606 1.00 90.94 86 ASN A C 1
ATOM 674 O O . ASN A 1 86 ? 8.235 -9.471 -7.737 1.00 90.94 86 ASN A O 1
ATOM 678 N N . PRO A 1 87 ? 8.470 -9.734 -5.522 1.00 87.62 87 PRO A N 1
ATOM 679 C CA . PRO A 1 87 ? 9.840 -10.220 -5.615 1.00 87.62 87 PRO A CA 1
ATOM 680 C C . PRO A 1 87 ? 9.939 -11.611 -6.253 1.00 87.62 87 PRO A C 1
ATOM 682 O O . PRO A 1 87 ? 11.027 -11.992 -6.671 1.00 87.62 87 PRO A O 1
ATOM 685 N N . ASN A 1 88 ? 8.830 -12.352 -6.341 1.00 84.69 88 ASN A N 1
ATOM 686 C CA . ASN A 1 88 ? 8.747 -13.606 -7.090 1.00 84.69 88 ASN A CA 1
ATOM 687 C C . ASN A 1 88 ? 8.538 -13.358 -8.600 1.00 84.69 88 ASN A C 1
ATOM 689 O O . ASN A 1 88 ? 8.511 -14.303 -9.385 1.00 84.69 88 ASN A O 1
ATOM 693 N N . GLY A 1 89 ? 8.400 -12.098 -9.030 1.00 76.12 89 GLY A N 1
ATOM 694 C CA . GLY A 1 89 ? 8.175 -11.729 -10.425 1.00 76.12 89 GLY A CA 1
ATOM 695 C C . GLY A 1 89 ? 6.902 -12.357 -10.998 1.00 76.12 89 GLY A C 1
ATOM 696 O O . GLY A 1 89 ? 5.880 -12.444 -10.320 1.00 76.12 89 GLY A O 1
ATOM 697 N N . LEU A 1 90 ? 6.988 -12.810 -12.252 1.00 67.94 90 LEU A N 1
ATOM 698 C CA . LEU A 1 90 ? 5.919 -13.535 -12.954 1.00 67.94 90 LEU A CA 1
ATOM 699 C C . LEU A 1 90 ? 5.806 -15.010 -12.531 1.00 67.94 90 LEU A C 1
ATOM 701 O O . LEU A 1 90 ? 4.931 -15.719 -13.015 1.00 67.94 90 LEU A O 1
ATOM 705 N N . LEU A 1 91 ? 6.703 -15.493 -11.664 1.00 68.94 91 LEU A N 1
ATOM 706 C CA . LEU A 1 91 ? 6.831 -16.919 -11.343 1.00 68.94 91 LEU A CA 1
ATOM 707 C C . LEU A 1 91 ? 5.779 -17.414 -10.342 1.00 68.94 91 LEU A C 1
ATOM 709 O O . LEU A 1 91 ? 5.717 -18.609 -10.065 1.00 68.94 91 LEU A O 1
ATOM 713 N N . GLY A 1 92 ? 4.961 -16.520 -9.787 1.00 79.00 92 GLY A N 1
ATOM 714 C CA . GLY A 1 92 ? 3.857 -16.896 -8.916 1.00 79.00 92 GLY A CA 1
ATOM 715 C C . GLY A 1 92 ? 3.386 -15.761 -8.023 1.00 79.00 92 GLY A C 1
ATOM 716 O O . GLY A 1 92 ? 3.903 -14.644 -8.061 1.00 79.00 92 GLY A O 1
ATOM 717 N N . GLU A 1 93 ? 2.397 -16.066 -7.192 1.00 84.56 93 GLU A N 1
ATOM 718 C CA . GLU A 1 93 ? 1.834 -15.109 -6.248 1.00 84.56 93 GLU A CA 1
ATOM 719 C C . GLU A 1 93 ? 2.857 -14.639 -5.205 1.00 84.56 93 GLU A C 1
ATOM 721 O O . GLU A 1 93 ? 3.877 -15.283 -4.919 1.00 84.56 93 GLU A O 1
ATOM 726 N N . TYR A 1 94 ? 2.563 -13.491 -4.604 1.00 87.44 94 TYR A N 1
ATOM 727 C CA . TYR A 1 94 ? 3.327 -12.988 -3.477 1.00 87.44 94 TYR A CA 1
ATOM 728 C C . TYR A 1 94 ? 3.135 -13.897 -2.255 1.00 87.44 94 TYR A C 1
ATOM 730 O O . TYR A 1 94 ? 2.030 -14.034 -1.739 1.00 87.44 94 TYR A O 1
ATOM 738 N N . GLN A 1 95 ? 4.212 -14.527 -1.780 1.00 84.81 95 GLN A N 1
ATOM 739 C CA . GLN A 1 95 ? 4.144 -15.557 -0.731 1.00 84.81 95 GLN A CA 1
ATOM 740 C C . GLN A 1 95 ? 5.207 -15.366 0.365 1.00 84.81 95 GLN A C 1
ATOM 742 O O . GLN A 1 95 ? 5.690 -16.340 0.944 1.00 84.81 95 GLN A O 1
ATOM 747 N N . TRP A 1 96 ? 5.593 -14.122 0.665 1.00 89.00 96 TRP A N 1
ATOM 748 C CA . TRP A 1 96 ? 6.649 -13.861 1.646 1.00 89.00 96 TRP A CA 1
ATOM 749 C C . TRP A 1 96 ? 6.234 -14.327 3.060 1.00 89.00 96 TRP A C 1
ATOM 751 O O . T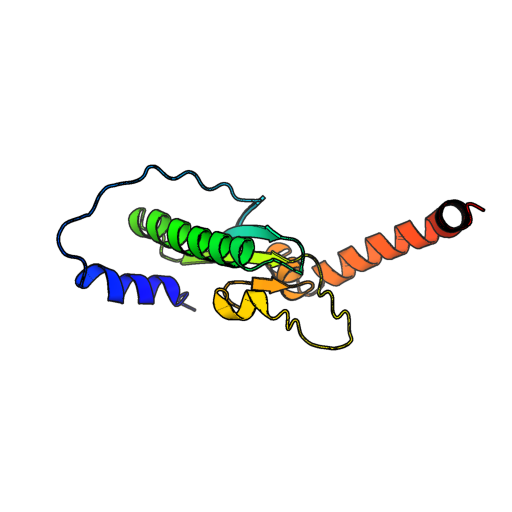RP A 1 96 ? 5.190 -13.905 3.550 1.00 89.00 96 TRP A O 1
ATOM 761 N N . PRO A 1 97 ? 6.999 -15.202 3.742 1.00 85.06 97 PRO A N 1
ATOM 762 C CA . PRO A 1 97 ? 6.514 -15.852 4.963 1.00 85.06 97 PRO A CA 1
ATOM 763 C C . PRO A 1 97 ? 6.151 -14.900 6.108 1.00 85.06 97 PRO A C 1
ATOM 765 O O . PRO A 1 97 ? 5.155 -15.117 6.788 1.00 85.06 97 PRO A O 1
ATOM 768 N N . THR A 1 98 ? 6.929 -13.838 6.323 1.00 85.06 98 THR A N 1
ATOM 769 C CA . THR A 1 98 ? 6.746 -12.917 7.460 1.00 85.06 98 THR A CA 1
ATOM 770 C C . THR A 1 98 ? 5.469 -12.094 7.381 1.00 85.06 98 THR A C 1
ATOM 772 O O . THR A 1 98 ? 4.919 -11.748 8.425 1.00 85.06 98 THR A O 1
ATOM 775 N N . THR A 1 99 ? 4.967 -11.783 6.182 1.00 85.38 99 THR A N 1
ATOM 776 C CA . THR A 1 99 ? 3.725 -11.009 6.050 1.00 85.38 99 THR A CA 1
ATOM 777 C C . THR A 1 99 ? 2.524 -11.802 6.544 1.00 85.38 99 THR A C 1
ATOM 779 O O . THR A 1 99 ? 1.688 -11.245 7.246 1.00 85.38 99 THR A O 1
ATOM 782 N N . LYS A 1 100 ? 2.503 -13.117 6.301 1.00 85.50 100 LYS A N 1
ATOM 783 C CA . LYS A 1 100 ? 1.397 -14.020 6.657 1.00 85.50 100 LYS A CA 1
ATOM 784 C C . LYS A 1 100 ? 1.089 -14.097 8.156 1.00 85.50 100 LYS A C 1
ATOM 786 O O . LYS A 1 100 ? 0.028 -14.580 8.527 1.00 85.50 100 LYS A O 1
ATOM 791 N N . TYR A 1 101 ? 2.004 -13.658 9.019 1.00 87.44 101 TYR A N 1
ATOM 792 C CA . TYR A 1 101 ? 1.798 -13.676 10.471 1.00 87.44 101 TYR A CA 1
ATOM 793 C C . TYR A 1 101 ? 0.954 -12.510 10.985 1.00 87.44 101 TYR A C 1
ATOM 795 O O . TYR A 1 101 ? 0.318 -12.638 12.029 1.00 87.44 101 TYR A O 1
ATOM 803 N N . PHE A 1 102 ? 0.986 -11.365 10.301 1.00 87.81 102 PHE A N 1
ATOM 804 C CA . PHE A 1 102 ? 0.369 -10.130 10.794 1.00 87.81 102 PHE A CA 1
ATOM 805 C C . PHE A 1 102 ? -0.550 -9.453 9.781 1.00 87.81 102 PHE A C 1
ATOM 807 O O . PHE A 1 102 ? -1.374 -8.634 10.185 1.00 87.81 102 PHE A O 1
ATOM 814 N N . LEU A 1 103 ? -0.373 -9.739 8.493 1.00 90.75 103 LEU A N 1
ATOM 815 C CA . LEU A 1 103 ? -0.975 -9.003 7.394 1.00 90.75 103 LEU A CA 1
ATOM 816 C C . LEU A 1 103 ? -1.697 -9.963 6.446 1.00 90.75 103 LEU A C 1
ATOM 818 O O . LEU A 1 103 ? -1.116 -10.936 5.960 1.00 90.75 103 LEU A O 1
ATOM 822 N N . ASP A 1 104 ? -2.947 -9.640 6.146 1.00 89.25 104 ASP A N 1
ATOM 823 C CA . ASP A 1 104 ? -3.795 -10.400 5.237 1.00 89.25 104 ASP A CA 1
ATOM 824 C C . ASP A 1 104 ? -3.610 -9.915 3.794 1.00 89.25 104 ASP A C 1
ATOM 826 O O . ASP A 1 104 ? -3.797 -8.734 3.488 1.00 89.25 104 ASP A O 1
ATOM 830 N N . LE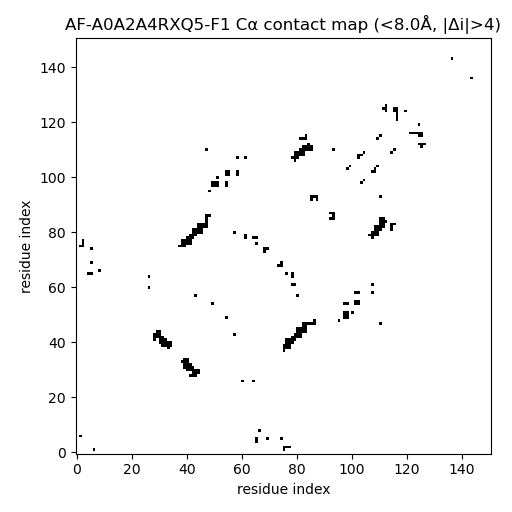U A 1 105 ? -3.246 -10.824 2.887 1.00 84.19 105 LEU A N 1
ATOM 831 C CA . LEU A 1 105 ? -3.048 -10.503 1.468 1.00 84.19 105 LEU A CA 1
ATOM 832 C C . LEU A 1 105 ? -4.356 -10.055 0.802 1.00 84.19 105 LEU A C 1
ATOM 834 O O . LEU A 1 105 ? -5.422 -10.592 1.096 1.00 84.19 105 LEU A O 1
ATOM 838 N N . GLY A 1 106 ? -4.276 -9.050 -0.074 1.00 77.50 106 GLY A N 1
ATOM 839 C CA . GLY A 1 106 ? -5.426 -8.435 -0.749 1.00 77.50 106 GLY A CA 1
ATOM 840 C C . GLY A 1 106 ? -6.221 -7.455 0.126 1.00 77.50 106 GLY A C 1
ATOM 841 O O . GLY A 1 106 ? -6.965 -6.619 -0.392 1.00 77.50 106 GLY A O 1
ATOM 842 N N . ARG A 1 107 ? -6.035 -7.510 1.453 1.00 87.50 107 ARG A N 1
ATOM 843 C CA . ARG A 1 107 ? -6.667 -6.610 2.427 1.00 87.50 107 ARG A CA 1
ATOM 844 C C . ARG A 1 107 ? -5.671 -5.613 3.007 1.00 87.50 107 ARG A C 1
ATOM 846 O O . ARG A 1 107 ? -5.775 -4.423 2.743 1.00 87.50 107 ARG A O 1
ATOM 853 N N . ASP A 1 108 ? -4.708 -6.106 3.778 1.00 94.38 108 ASP A N 1
ATOM 854 C CA . ASP A 1 108 ? -3.695 -5.279 4.436 1.00 94.38 108 ASP A CA 1
ATOM 855 C C . ASP A 1 108 ? -2.500 -4.995 3.522 1.00 94.38 108 ASP A C 1
ATOM 857 O O . ASP A 1 108 ? -1.706 -4.104 3.814 1.00 94.38 108 ASP A O 1
ATOM 861 N N . ILE A 1 109 ? -2.327 -5.775 2.450 1.00 94.31 109 ILE A N 1
ATOM 862 C CA . ILE A 1 109 ? -1.221 -5.638 1.499 1.00 94.31 109 ILE A CA 1
ATOM 863 C C . ILE A 1 109 ? -1.769 -5.682 0.079 1.00 94.31 109 ILE A C 1
ATOM 865 O O . ILE A 1 109 ? -2.476 -6.628 -0.272 1.00 94.31 109 ILE A O 1
ATOM 869 N N . LYS A 1 110 ? -1.343 -4.716 -0.738 1.00 95.19 110 LYS A N 1
ATOM 870 C CA . LYS A 1 110 ? -1.480 -4.733 -2.198 1.00 95.19 110 LYS A CA 1
ATOM 871 C C . LYS A 1 110 ? -0.093 -4.764 -2.831 1.00 95.19 110 LYS A C 1
ATOM 873 O O . LYS A 1 110 ? 0.794 -4.018 -2.412 1.00 95.19 110 LYS A O 1
ATOM 878 N N . VAL A 1 111 ? 0.121 -5.629 -3.823 1.00 94.44 111 VAL A N 1
ATOM 879 C CA . VAL A 1 111 ? 1.456 -5.868 -4.409 1.00 94.44 111 VAL A CA 1
ATOM 880 C C . VAL A 1 111 ? 1.456 -5.637 -5.915 1.00 94.44 111 VAL A C 1
ATOM 882 O O . VAL A 1 111 ? 0.615 -6.173 -6.634 1.00 94.44 111 VAL A O 1
ATOM 885 N N . GLY A 1 112 ? 2.446 -4.889 -6.408 1.00 93.50 112 GLY A N 1
ATOM 886 C CA . GLY A 1 112 ? 2.675 -4.668 -7.835 1.00 93.50 112 GLY A CA 1
ATOM 887 C C . GLY A 1 112 ? 1.423 -4.133 -8.520 1.00 93.50 112 GLY A C 1
ATOM 888 O O . GLY A 1 112 ? 0.926 -3.073 -8.148 1.00 93.50 112 GLY A O 1
ATOM 889 N N . ARG A 1 113 ? 0.897 -4.901 -9.480 1.00 93.88 113 ARG A N 1
ATOM 890 C CA . ARG A 1 113 ? -0.314 -4.563 -10.231 1.00 93.88 113 ARG A CA 1
ATOM 891 C C . ARG A 1 113 ? -1.490 -4.193 -9.335 1.00 93.88 113 ARG A C 1
ATOM 893 O O . ARG A 1 113 ? -2.122 -3.178 -9.584 1.00 93.88 113 ARG A O 1
ATOM 900 N N . GLU A 1 114 ? -1.750 -4.958 -8.274 1.00 94.12 114 GLU A N 1
ATOM 901 C CA . GLU A 1 114 ? -2.869 -4.665 -7.369 1.00 94.12 114 GLU A CA 1
ATOM 902 C C . GLU A 1 114 ? -2.704 -3.299 -6.694 1.00 94.12 114 GLU A C 1
ATOM 904 O O . GLU A 1 114 ? -3.666 -2.556 -6.549 1.00 94.12 114 GLU A O 1
ATOM 909 N N . PHE A 1 115 ? -1.476 -2.943 -6.311 1.00 96.00 115 PHE A N 1
ATOM 910 C CA . PHE A 1 115 ? -1.199 -1.663 -5.670 1.00 96.00 115 PHE A CA 1
ATOM 911 C C . PHE A 1 115 ? -1.315 -0.493 -6.650 1.00 96.00 115 PHE A C 1
ATOM 913 O O . PHE A 1 115 ? -2.052 0.458 -6.395 1.00 96.00 115 PHE A O 1
ATOM 920 N N . TRP A 1 116 ? -0.596 -0.564 -7.769 1.00 96.69 116 TRP A N 1
ATOM 921 C CA . TRP A 1 116 ? -0.514 0.542 -8.721 1.00 96.69 116 TRP A CA 1
ATOM 922 C C . TRP A 1 116 ? -1.840 0.799 -9.429 1.00 96.69 116 TRP A C 1
ATOM 924 O O . TRP A 1 116 ? -2.229 1.954 -9.574 1.00 96.69 116 TRP A O 1
ATOM 934 N N . ASN A 1 117 ? -2.569 -0.256 -9.790 1.00 96.62 117 ASN A N 1
ATOM 935 C CA . ASN A 1 117 ? -3.874 -0.118 -10.429 1.00 96.62 117 ASN A CA 1
ATOM 936 C C . ASN A 1 117 ? -4.924 0.461 -9.476 1.00 96.62 117 ASN A C 1
ATOM 938 O O . ASN A 1 117 ? -5.801 1.209 -9.903 1.00 96.62 117 ASN A O 1
ATOM 942 N N . HIS A 1 118 ? -4.815 0.146 -8.181 1.00 95.88 118 HIS A N 1
ATOM 943 C CA . HIS A 1 118 ? -5.691 0.703 -7.153 1.00 95.88 118 HIS A CA 1
ATOM 944 C C . HIS A 1 118 ? -5.491 2.210 -7.001 1.00 95.88 118 HIS A C 1
ATOM 946 O O . HIS A 1 118 ? -6.451 2.969 -7.079 1.00 95.88 118 HIS A O 1
ATOM 952 N N . ILE A 1 119 ? -4.244 2.668 -6.838 1.00 95.94 119 ILE A N 1
ATOM 953 C CA . ILE A 1 119 ? -3.978 4.105 -6.657 1.00 95.94 119 ILE A CA 1
ATOM 954 C C . ILE A 1 119 ? -4.103 4.908 -7.957 1.00 95.94 119 ILE A C 1
ATOM 956 O O . ILE A 1 119 ? -4.434 6.089 -7.916 1.00 95.94 119 ILE A O 1
ATOM 960 N N . GLY A 1 120 ? -3.834 4.283 -9.106 1.00 95.94 120 GLY A N 1
ATOM 961 C CA . GLY A 1 120 ? -3.978 4.898 -10.423 1.00 95.94 120 GLY A CA 1
ATOM 962 C C . GLY A 1 120 ? -5.415 4.918 -10.937 1.00 95.94 120 GLY A C 1
ATOM 963 O O . GLY A 1 120 ? -5.681 5.562 -11.948 1.00 95.94 120 GLY A O 1
ATOM 964 N N . ASN A 1 121 ? -6.335 4.230 -10.247 1.00 95.94 121 ASN A N 1
ATOM 965 C CA . ASN A 1 121 ? -7.726 4.047 -10.660 1.00 95.94 121 ASN A CA 1
ATOM 966 C C . ASN A 1 121 ? -7.853 3.567 -12.122 1.00 95.94 121 ASN A C 1
ATOM 968 O O . ASN A 1 121 ? -8.682 4.053 -12.892 1.00 95.94 121 ASN A O 1
ATOM 972 N N . SER A 1 122 ? -6.980 2.642 -12.524 1.00 97.12 122 SER A N 1
ATOM 973 C CA . SER A 1 122 ? -6.921 2.095 -13.881 1.00 97.12 122 SER A CA 1
ATOM 974 C C . SER A 1 122 ? -6.355 0.678 -13.859 1.00 97.12 122 SER A C 1
ATOM 976 O O . SER A 1 122 ? -5.474 0.358 -13.064 1.00 97.12 122 SER A O 1
ATOM 978 N N . ALA A 1 123 ? -6.845 -0.183 -14.752 1.00 97.12 123 ALA A N 1
ATOM 979 C CA . ALA A 1 123 ? -6.335 -1.545 -14.910 1.00 97.12 123 ALA A CA 1
ATOM 980 C C . ALA A 1 123 ? -4.916 -1.596 -15.514 1.00 97.12 123 ALA A C 1
ATOM 982 O O . ALA A 1 123 ? -4.245 -2.629 -15.406 1.00 97.12 123 ALA A O 1
ATOM 983 N N . ASP A 1 124 ? -4.453 -0.483 -16.083 1.00 97.62 124 ASP A N 1
ATOM 984 C CA . ASP A 1 124 ? -3.252 -0.433 -16.916 1.00 97.62 124 ASP A CA 1
ATOM 985 C C . ASP A 1 124 ? -2.085 0.315 -16.251 1.00 97.62 124 ASP A C 1
ATOM 987 O O . ASP A 1 124 ? -0.948 0.195 -16.704 1.00 97.62 124 ASP A O 1
ATOM 991 N N . THR A 1 125 ? -2.311 1.013 -15.127 1.00 97.69 125 THR A N 1
ATOM 992 C CA . THR A 1 125 ? -1.295 1.865 -14.474 1.00 97.69 125 THR A CA 1
ATOM 993 C C . THR A 1 125 ? 0.024 1.141 -14.217 1.00 97.69 125 THR A C 1
ATOM 995 O O . THR A 1 125 ? 1.098 1.700 -14.431 1.00 97.69 125 THR A O 1
ATOM 998 N N . TYR A 1 126 ? -0.022 -0.109 -13.750 1.00 95.62 126 TYR A N 1
ATOM 999 C CA . TYR A 1 126 ? 1.202 -0.871 -13.517 1.00 95.62 126 TYR A CA 1
ATOM 1000 C C . TYR A 1 126 ? 2.012 -1.119 -14.793 1.00 95.62 126 TYR A C 1
ATOM 1002 O O . TYR A 1 126 ? 3.241 -1.018 -14.770 1.00 95.62 126 TYR A O 1
ATOM 1010 N N . ASP A 1 127 ? 1.330 -1.441 -15.891 1.00 95.38 127 ASP A N 1
ATOM 1011 C CA . ASP A 1 127 ? 1.978 -1.739 -17.165 1.00 95.38 127 ASP A CA 1
ATOM 1012 C C . ASP A 1 127 ? 2.514 -0.467 -17.820 1.00 95.38 127 ASP A C 1
ATOM 1014 O O . ASP A 1 127 ? 3.635 -0.482 -18.319 1.00 95.38 127 ASP A O 1
ATOM 1018 N N . GLU A 1 128 ? 1.791 0.650 -17.724 1.00 97.50 128 GLU A N 1
ATOM 1019 C CA . GLU A 1 128 ? 2.257 1.964 -18.185 1.00 97.50 128 GLU A CA 1
ATOM 1020 C C . GLU A 1 128 ? 3.534 2.400 -17.447 1.00 97.50 128 GLU A C 1
ATOM 1022 O O . GLU A 1 128 ? 4.497 2.880 -18.054 1.00 97.50 128 GLU A O 1
ATOM 1027 N N . ILE A 1 129 ? 3.590 2.183 -16.126 1.00 95.69 129 ILE A N 1
ATOM 1028 C CA . ILE A 1 129 ? 4.796 2.438 -15.329 1.00 95.69 129 ILE A CA 1
ATOM 1029 C C . ILE A 1 129 ? 5.941 1.536 -15.803 1.00 95.69 129 ILE A C 1
ATOM 1031 O O . ILE A 1 129 ? 7.071 2.004 -15.973 1.00 95.69 129 ILE A O 1
ATOM 1035 N N . LEU A 1 130 ? 5.675 0.248 -16.030 1.00 94.25 130 LEU A N 1
ATOM 1036 C CA . LEU A 1 130 ? 6.686 -0.691 -16.510 1.00 94.25 130 LEU A CA 1
ATOM 1037 C C . LEU A 1 130 ? 7.200 -0.306 -17.906 1.00 94.25 130 LEU A C 1
ATOM 1039 O O . LEU A 1 130 ? 8.409 -0.343 -18.140 1.00 94.25 130 LEU A O 1
ATOM 1043 N N . GLU A 1 131 ? 6.319 0.123 -18.806 1.00 96.38 131 GLU A N 1
ATOM 1044 C CA . GLU A 1 131 ? 6.671 0.621 -20.136 1.00 96.38 131 GLU A CA 1
ATOM 1045 C C . GLU A 1 131 ? 7.564 1.865 -20.053 1.00 96.38 131 GLU A C 1
ATOM 1047 O O . GLU A 1 131 ? 8.575 1.946 -20.759 1.00 96.38 131 GLU A O 1
ATOM 1052 N N . CYS A 1 132 ? 7.276 2.791 -19.132 1.00 96.38 132 CYS A N 1
ATOM 1053 C CA . CYS A 1 132 ? 8.149 3.933 -18.855 1.00 96.38 132 CYS A CA 1
ATOM 1054 C C . CYS A 1 132 ? 9.562 3.476 -18.460 1.00 96.38 132 CYS A C 1
ATOM 1056 O O . CYS A 1 132 ? 10.552 3.941 -19.036 1.00 96.38 132 CYS A O 1
ATOM 1058 N N . PHE A 1 133 ? 9.676 2.530 -17.518 1.00 93.06 133 PHE A N 1
ATOM 1059 C CA . PHE A 1 133 ? 10.973 1.983 -17.104 1.00 93.06 133 PHE A CA 1
ATOM 1060 C C . PHE A 1 133 ? 11.716 1.315 -18.266 1.00 93.06 133 PHE A C 1
ATOM 1062 O O . PHE A 1 133 ? 12.909 1.563 -18.456 1.00 93.06 133 PHE A O 1
ATOM 1069 N N . MET A 1 134 ? 11.021 0.507 -19.068 1.00 94.00 134 MET A N 1
ATOM 1070 C CA . MET A 1 134 ? 11.605 -0.201 -20.210 1.00 94.00 134 MET A CA 1
ATOM 1071 C C . MET A 1 134 ? 12.058 0.753 -21.317 1.00 94.00 134 MET A C 1
ATOM 1073 O O . MET A 1 134 ? 13.126 0.553 -21.902 1.00 94.00 134 MET A O 1
ATOM 1077 N N . THR A 1 135 ? 11.296 1.815 -21.570 1.00 96.69 135 THR A N 1
ATOM 1078 C CA . THR A 1 135 ? 11.637 2.856 -22.547 1.00 96.69 135 THR A CA 1
ATOM 1079 C C . THR A 1 135 ? 12.913 3.584 -22.135 1.00 96.69 135 THR A C 1
ATOM 1081 O O . THR A 1 135 ? 13.860 3.683 -22.918 1.00 96.69 135 THR A O 1
ATOM 1084 N N . VAL A 1 136 ? 12.996 4.027 -20.875 1.00 95.19 136 VAL A N 1
ATOM 1085 C CA . VAL A 1 136 ? 14.198 4.689 -20.343 1.00 95.19 136 VAL A CA 1
ATOM 1086 C C . VAL A 1 136 ? 15.402 3.745 -20.364 1.00 95.19 136 VAL A C 1
ATOM 1088 O O . VAL A 1 136 ? 16.482 4.142 -20.804 1.00 95.19 136 VAL A O 1
ATOM 1091 N N . ALA A 1 137 ? 15.226 2.494 -19.933 1.00 92.62 137 ALA A N 1
ATOM 1092 C CA . ALA A 1 137 ? 16.293 1.497 -19.926 1.00 92.62 137 ALA A CA 1
ATOM 1093 C C . ALA A 1 137 ? 16.813 1.194 -21.340 1.00 92.62 137 ALA A C 1
ATOM 1095 O O . ALA A 1 137 ? 18.021 1.082 -21.540 1.00 92.62 137 ALA A O 1
ATOM 1096 N N . SER A 1 138 ? 15.921 1.113 -22.329 1.00 94.12 138 SER A N 1
ATOM 1097 C CA . SER A 1 138 ? 16.288 0.876 -23.730 1.00 94.12 138 SER A CA 1
ATOM 1098 C C . SER A 1 138 ? 17.089 2.043 -24.305 1.00 94.12 138 SER A C 1
ATOM 1100 O O . SER A 1 138 ? 18.144 1.826 -24.901 1.00 94.12 138 SER A O 1
ATOM 1102 N N . ASN A 1 139 ? 16.653 3.278 -24.043 1.00 95.75 139 ASN A N 1
ATOM 1103 C CA . ASN A 1 139 ? 17.337 4.489 -24.506 1.00 95.75 139 ASN A CA 1
ATOM 1104 C C . ASN A 1 139 ? 18.717 4.682 -23.861 1.00 95.75 139 ASN A C 1
ATOM 1106 O O . ASN A 1 139 ? 19.603 5.284 -24.462 1.00 95.75 139 ASN A O 1
ATOM 1110 N N . ARG A 1 140 ? 18.915 4.157 -22.648 1.00 95.00 140 ARG A N 1
ATOM 1111 C CA . ARG A 1 140 ? 20.175 4.257 -21.892 1.00 95.00 140 ARG A CA 1
ATOM 1112 C C . ARG A 1 140 ? 20.970 2.956 -21.869 1.00 95.00 140 ARG A C 1
ATOM 1114 O O . ARG A 1 140 ? 21.910 2.826 -21.089 1.00 95.00 140 ARG A O 1
ATOM 1121 N N . ARG A 1 141 ? 20.631 1.984 -22.720 1.00 91.69 141 ARG A N 1
ATOM 1122 C CA . ARG A 1 141 ? 21.224 0.640 -22.678 1.00 91.69 141 ARG A CA 1
ATOM 1123 C C . ARG A 1 141 ? 22.750 0.665 -22.732 1.00 91.69 141 ARG A C 1
ATOM 1125 O O . ARG A 1 141 ? 23.383 -0.026 -21.945 1.00 91.69 141 ARG A O 1
ATOM 1132 N N . SER A 1 142 ? 23.334 1.458 -23.628 1.00 91.62 142 SER A N 1
ATOM 1133 C CA . SER A 1 142 ? 24.789 1.568 -23.798 1.00 91.62 142 SER A CA 1
ATOM 1134 C C . SER A 1 142 ? 25.477 2.049 -22.516 1.00 91.62 142 SER A C 1
ATOM 1136 O O . SER A 1 142 ? 26.482 1.482 -22.102 1.00 91.62 142 SER A O 1
ATOM 1138 N N . GLU A 1 143 ? 24.899 3.061 -21.865 1.00 93.38 143 GLU A N 1
ATOM 1139 C CA . GLU A 1 143 ? 25.380 3.625 -20.601 1.00 93.38 143 GLU A CA 1
ATOM 1140 C C . GLU A 1 143 ? 25.246 2.613 -19.453 1.00 93.38 143 GLU A C 1
ATOM 1142 O O . GLU A 1 143 ? 26.196 2.387 -18.709 1.00 93.38 143 GLU A O 1
ATOM 1147 N N . LEU A 1 144 ? 24.087 1.955 -19.341 1.00 89.25 144 LEU A N 1
ATOM 1148 C CA . LEU A 1 144 ? 23.827 0.943 -18.313 1.00 89.25 144 LEU A CA 1
ATOM 1149 C C . LEU A 1 144 ? 24.761 -0.265 -18.451 1.00 89.25 144 LEU A C 1
ATOM 1151 O O . LEU A 1 144 ? 25.276 -0.761 -17.452 1.00 89.25 144 LEU A O 1
ATOM 1155 N N . VAL A 1 145 ? 25.013 -0.724 -19.681 1.00 89.44 145 VAL A N 1
ATOM 1156 C CA . VAL A 1 145 ? 25.973 -1.803 -19.951 1.00 89.44 145 VAL A CA 1
ATOM 1157 C C . VAL A 1 145 ? 27.391 -1.369 -19.584 1.00 89.44 145 VAL A C 1
ATOM 1159 O O . VAL A 1 145 ? 28.102 -2.155 -18.970 1.00 89.44 145 VAL A O 1
ATOM 1162 N N . ALA A 1 146 ? 27.793 -0.132 -19.889 1.00 92.19 146 ALA A N 1
ATOM 1163 C CA . ALA A 1 146 ? 29.104 0.384 -19.495 1.00 92.19 146 ALA A CA 1
ATOM 1164 C C . ALA A 1 146 ? 29.269 0.464 -17.964 1.00 92.19 146 ALA A C 1
ATOM 1166 O O . ALA A 1 146 ? 30.322 0.106 -17.448 1.00 92.19 146 ALA A O 1
ATOM 1167 N N . LEU A 1 147 ? 28.221 0.861 -17.230 1.00 91.12 147 LEU A N 1
ATOM 1168 C CA . LEU A 1 147 ? 28.220 0.874 -15.760 1.00 91.12 147 LEU A CA 1
ATOM 1169 C C . LEU A 1 147 ? 28.346 -0.531 -15.153 1.00 91.12 147 LEU A C 1
ATOM 1171 O O . LEU A 1 147 ? 29.014 -0.703 -14.137 1.00 91.12 147 LEU A O 1
ATOM 1175 N N . LEU A 1 148 ? 27.705 -1.533 -15.761 1.00 86.62 148 LEU A N 1
ATOM 1176 C CA . LEU A 1 148 ? 27.774 -2.931 -15.316 1.00 86.62 148 LEU A CA 1
ATOM 1177 C C . LEU A 1 148 ? 29.071 -3.628 -15.747 1.00 86.62 148 LEU A C 1
ATOM 1179 O O . LEU A 1 148 ? 29.520 -4.557 -15.082 1.00 86.62 148 LEU A O 1
ATOM 1183 N N . GLY A 1 149 ? 29.657 -3.184 -16.857 1.00 73.62 149 GLY A N 1
ATOM 1184 C CA . GLY A 1 149 ? 30.902 -3.685 -17.430 1.00 73.62 149 GLY A CA 1
ATOM 1185 C C . GLY A 1 149 ? 32.156 -3.014 -16.880 1.00 73.62 149 GLY A C 1
ATOM 1186 O O . GLY A 1 149 ? 33.194 -3.111 -17.518 1.00 73.62 149 GLY A O 1
ATOM 1187 N N . GLY A 1 150 ? 32.073 -2.326 -15.736 1.00 57.94 150 GLY A N 1
ATOM 1188 C CA . GLY A 1 150 ? 33.220 -1.756 -15.031 1.00 57.94 150 GLY A CA 1
ATOM 1189 C C . GLY A 1 150 ? 34.137 -2.820 -14.418 1.00 57.94 150 GLY A C 1
ATOM 1190 O O . GLY A 1 150 ? 34.227 -2.912 -13.194 1.00 57.94 150 GLY A O 1
ATOM 1191 N N . VAL A 1 151 ? 34.797 -3.599 -15.282 1.00 49.44 151 VAL A N 1
ATOM 1192 C CA . VAL A 1 151 ? 36.133 -4.196 -15.126 1.00 49.44 151 VAL A CA 1
ATOM 1193 C C . VAL A 1 151 ? 36.871 -3.979 -16.440 1.00 49.44 151 VAL A C 1
ATOM 1195 O O . VAL A 1 151 ? 36.336 -4.415 -17.484 1.00 49.44 151 VAL A O 1
#